Protein AF-A0A536RJL2-F1 (afdb_monomer)

Structure (mmCIF, N/CA/C/O backbone):
data_AF-A0A536RJL2-F1
#
_entry.id   AF-A0A536RJL2-F1
#
loop_
_atom_site.group_PDB
_atom_site.id
_atom_site.type_symbol
_atom_site.label_atom_id
_atom_site.label_alt_id
_atom_site.label_comp_id
_atom_site.label_asym_id
_atom_site.label_entity_id
_atom_site.labe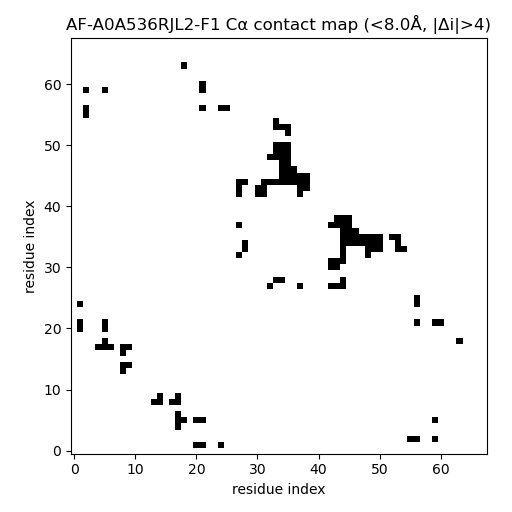l_seq_id
_atom_site.pdbx_PDB_ins_code
_atom_site.Cartn_x
_atom_site.Cartn_y
_atom_site.Cartn_z
_atom_site.occupancy
_atom_site.B_iso_or_equiv
_atom_site.auth_seq_id
_atom_site.auth_comp_id
_atom_site.auth_asym_id
_atom_site.auth_atom_id
_atom_site.pdbx_PDB_model_num
ATOM 1 N N . MET A 1 1 ? 6.111 1.635 -0.914 1.00 89.31 1 MET A N 1
ATOM 2 C CA . MET A 1 1 ? 5.285 2.849 -0.693 1.00 89.31 1 MET A CA 1
ATOM 3 C C . MET A 1 1 ? 3.926 2.547 -0.075 1.00 89.31 1 MET A C 1
ATOM 5 O O . MET A 1 1 ? 3.644 3.107 0.975 1.00 89.31 1 MET A O 1
ATOM 9 N N . ASN A 1 2 ? 3.115 1.657 -0.658 1.00 95.69 2 ASN A N 1
ATOM 10 C CA . ASN A 1 2 ? 1.752 1.365 -0.175 1.00 95.69 2 ASN A CA 1
ATOM 11 C C . ASN A 1 2 ? 1.674 1.006 1.318 1.00 95.69 2 ASN A C 1
ATOM 13 O O . ASN A 1 2 ? 0.742 1.429 1.989 1.00 95.69 2 ASN A O 1
ATOM 17 N N . TRP A 1 3 ? 2.689 0.320 1.853 1.00 97.81 3 TRP A N 1
ATOM 18 C CA . TRP A 1 3 ? 2.780 -0.005 3.278 1.00 97.81 3 TRP A CA 1
ATOM 19 C C . TRP A 1 3 ? 2.754 1.231 4.198 1.00 97.81 3 TRP A C 1
ATOM 21 O O . TRP A 1 3 ? 1.998 1.272 5.163 1.00 97.81 3 TRP A O 1
ATOM 31 N N . TYR A 1 4 ? 3.513 2.283 3.870 1.00 98.19 4 TYR A N 1
ATOM 32 C CA . TYR A 1 4 ? 3.503 3.523 4.657 1.00 98.19 4 TYR A CA 1
ATOM 33 C C . TYR A 1 4 ? 2.156 4.247 4.566 1.00 98.19 4 TYR A C 1
ATOM 35 O O . TYR A 1 4 ? 1.658 4.756 5.569 1.00 98.19 4 TYR A O 1
ATOM 43 N N . LEU A 1 5 ? 1.555 4.277 3.371 1.00 98.00 5 LEU A N 1
ATOM 44 C CA . LEU A 1 5 ? 0.247 4.903 3.161 1.00 98.00 5 LEU A CA 1
ATOM 45 C C . LEU A 1 5 ? -0.846 4.195 3.957 1.00 98.00 5 LEU A C 1
ATOM 47 O O . LEU A 1 5 ? -1.672 4.866 4.566 1.00 98.00 5 LEU A O 1
ATOM 51 N N . TYR A 1 6 ? -0.821 2.864 3.988 1.00 98.31 6 TYR A N 1
ATOM 52 C CA . TYR A 1 6 ? -1.757 2.062 4.764 1.00 98.31 6 TYR A CA 1
ATOM 53 C C . TYR A 1 6 ? -1.773 2.478 6.242 1.00 98.31 6 TYR A C 1
ATOM 55 O O . TYR A 1 6 ? -2.818 2.872 6.764 1.00 98.31 6 TYR A O 1
ATOM 63 N N . TRP A 1 7 ? -0.610 2.470 6.899 1.00 98.31 7 TRP A N 1
ATOM 64 C CA . TRP A 1 7 ? -0.519 2.819 8.318 1.00 98.31 7 TRP A CA 1
ATOM 65 C C . TRP A 1 7 ? -0.854 4.285 8.587 1.00 98.31 7 TRP A C 1
ATOM 67 O O . TRP A 1 7 ? -1.542 4.581 9.563 1.00 98.31 7 TRP A O 1
ATOM 77 N N . GLY A 1 8 ? -0.452 5.197 7.697 1.00 98.44 8 GLY A N 1
ATOM 78 C CA . GLY A 1 8 ? -0.852 6.601 7.782 1.00 98.44 8 GLY A CA 1
ATOM 79 C C . GLY A 1 8 ? -2.372 6.774 7.704 1.00 98.44 8 GLY A C 1
ATOM 80 O O . GLY A 1 8 ? -2.969 7.440 8.545 1.00 98.44 8 GLY A O 1
ATOM 81 N N . LEU A 1 9 ? -3.030 6.128 6.740 1.00 98.38 9 LEU A N 1
ATOM 82 C CA . LEU A 1 9 ? -4.485 6.193 6.585 1.00 98.38 9 LEU A CA 1
ATOM 83 C C . LEU A 1 9 ? -5.216 5.610 7.797 1.00 98.38 9 LEU A C 1
ATOM 85 O O . LEU A 1 9 ? -6.155 6.237 8.290 1.00 98.38 9 LEU A O 1
ATOM 89 N N . ARG A 1 10 ? -4.761 4.465 8.322 1.00 97.56 10 ARG A N 1
ATOM 90 C CA . ARG A 1 10 ? -5.295 3.874 9.560 1.00 97.56 10 ARG A CA 1
ATOM 91 C C . ARG A 1 10 ? -5.165 4.841 10.740 1.00 97.56 10 ARG A C 1
ATOM 93 O O . ARG A 1 10 ? -6.157 5.085 11.423 1.00 97.56 10 ARG A O 1
ATOM 100 N N . ALA A 1 11 ? -3.994 5.452 10.928 1.00 98.12 11 ALA A N 1
ATOM 101 C CA . ALA A 1 11 ? -3.750 6.421 12.000 1.00 98.12 11 ALA A CA 1
ATOM 102 C C . ALA A 1 11 ? -4.642 7.675 11.906 1.00 98.12 11 ALA A C 1
ATOM 104 O O . ALA A 1 11 ? -4.937 8.302 12.921 1.00 98.12 11 ALA A O 1
ATOM 105 N N . HIS A 1 12 ? -5.113 8.019 10.706 1.00 98.25 12 HIS A N 1
ATOM 106 C CA . HIS A 1 12 ? -6.017 9.145 10.463 1.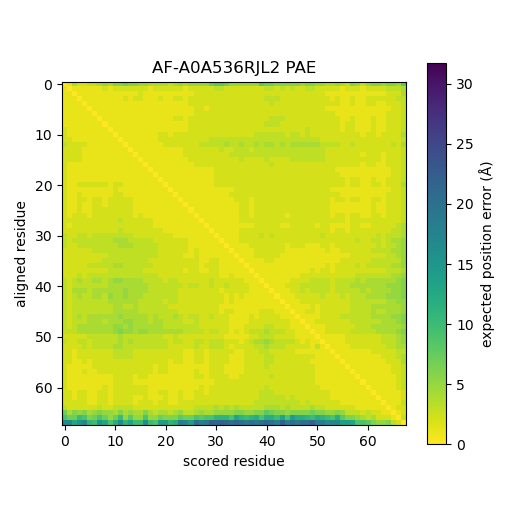00 98.25 12 HIS A CA 1
ATOM 107 C C . HIS A 1 12 ? -7.495 8.740 10.309 1.00 98.25 12 HIS A C 1
ATOM 109 O O . HIS A 1 12 ? -8.298 9.527 9.806 1.00 98.25 12 HIS A O 1
ATOM 115 N N . GLY A 1 13 ? -7.877 7.525 10.720 1.00 97.88 13 GLY A N 1
ATOM 116 C CA . GLY A 1 13 ? -9.271 7.063 10.701 1.00 97.88 13 GLY A CA 1
ATOM 117 C C . GLY A 1 13 ? -9.837 6.793 9.301 1.00 97.88 13 GLY A C 1
ATOM 118 O O . GLY A 1 13 ? -11.047 6.667 9.138 1.00 97.88 13 GLY A O 1
ATOM 119 N N . ARG A 1 14 ? -8.983 6.693 8.277 1.00 98.38 14 ARG A N 1
ATOM 120 C CA . ARG A 1 14 ? -9.354 6.446 6.872 1.00 98.38 14 ARG A CA 1
ATOM 121 C C . ARG A 1 14 ? -9.261 4.958 6.532 1.00 98.38 14 ARG A C 1
ATOM 123 O O . ARG A 1 14 ? -8.543 4.558 5.617 1.00 98.38 14 ARG A O 1
ATOM 130 N N . GLY A 1 15 ? -9.935 4.134 7.335 1.00 97.75 15 GLY A N 1
ATOM 131 C CA . GLY A 1 15 ? -9.834 2.673 7.269 1.00 97.75 15 GLY A CA 1
ATOM 132 C C . GLY A 1 15 ? -10.337 2.075 5.955 1.00 97.75 15 GLY A C 1
ATOM 133 O O . GLY A 1 15 ? -9.746 1.123 5.458 1.00 97.75 15 GLY A O 1
ATOM 134 N N . ASP A 1 16 ? -11.366 2.666 5.357 1.00 98.00 16 ASP A N 1
ATOM 135 C CA . ASP A 1 16 ? -11.911 2.293 4.049 1.00 98.00 16 ASP A CA 1
ATOM 136 C C . ASP A 1 16 ? -10.860 2.426 2.936 1.00 98.00 16 ASP A C 1
ATOM 138 O O . ASP A 1 16 ? -10.581 1.475 2.207 1.00 98.00 16 ASP A O 1
ATOM 142 N N . VAL A 1 17 ? -10.203 3.586 2.860 1.00 98.31 17 VAL A N 1
ATOM 143 C CA . VAL A 1 17 ? -9.154 3.855 1.870 1.00 98.3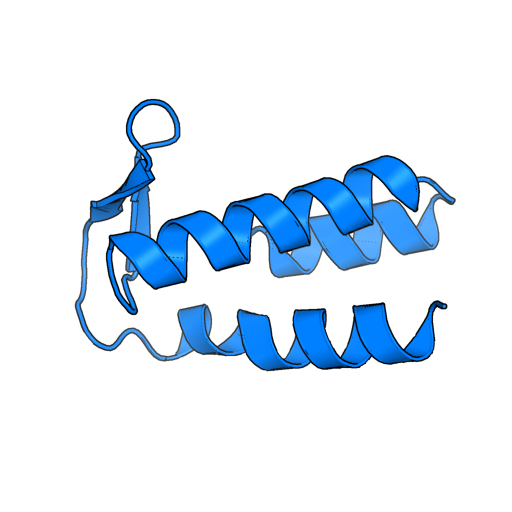1 17 VAL A CA 1
ATOM 144 C C . VAL A 1 17 ? -7.923 2.991 2.142 1.00 98.31 17 VAL A C 1
ATOM 146 O O . VAL A 1 17 ? -7.304 2.494 1.202 1.00 98.31 17 VAL A O 1
ATOM 149 N N . ALA A 1 18 ? -7.574 2.780 3.415 1.00 98.31 18 ALA A N 1
ATOM 150 C CA . ALA A 1 18 ? -6.467 1.908 3.797 1.00 98.31 18 ALA A CA 1
ATOM 151 C C . ALA A 1 18 ? -6.693 0.469 3.302 1.00 98.31 18 ALA A C 1
ATOM 153 O O . ALA A 1 18 ? -5.825 -0.079 2.623 1.00 98.31 18 ALA A O 1
ATOM 154 N N . SER A 1 19 ? -7.875 -0.093 3.572 1.00 98.25 19 SER A N 1
ATOM 155 C CA . SER A 1 19 ? -8.256 -1.453 3.156 1.00 98.25 19 SER A CA 1
ATOM 156 C C . SER A 1 19 ? -8.235 -1.575 1.628 1.00 98.25 19 SER A C 1
ATOM 158 O O . SER A 1 19 ? -7.633 -2.497 1.078 1.00 98.25 19 SER A O 1
ATOM 160 N N . HIS A 1 20 ? -8.764 -0.565 0.924 1.00 97.88 20 HIS A N 1
ATOM 161 C CA . HIS A 1 20 ? -8.740 -0.526 -0.537 1.00 97.88 20 HIS A CA 1
ATOM 162 C C . HIS A 1 20 ? -7.314 -0.598 -1.105 1.00 97.88 20 HIS A C 1
ATOM 164 O O . HIS A 1 20 ? -7.055 -1.332 -2.057 1.00 97.88 20 HIS A O 1
ATOM 170 N N . ILE A 1 21 ? -6.349 0.116 -0.516 1.00 96.88 21 ILE A N 1
ATOM 171 C CA . ILE A 1 21 ? -4.948 0.048 -0.960 1.00 96.88 21 ILE A CA 1
ATOM 172 C C . ILE A 1 21 ? -4.382 -1.369 -0.807 1.00 96.88 21 ILE A C 1
ATOM 174 O O . ILE A 1 21 ? -3.646 -1.820 -1.691 1.00 96.88 21 ILE A O 1
ATOM 178 N N . VAL A 1 22 ? -4.716 -2.078 0.274 1.00 97.75 22 VAL A N 1
ATOM 179 C CA . VAL A 1 22 ? -4.259 -3.459 0.496 1.00 97.75 22 VAL A CA 1
ATOM 180 C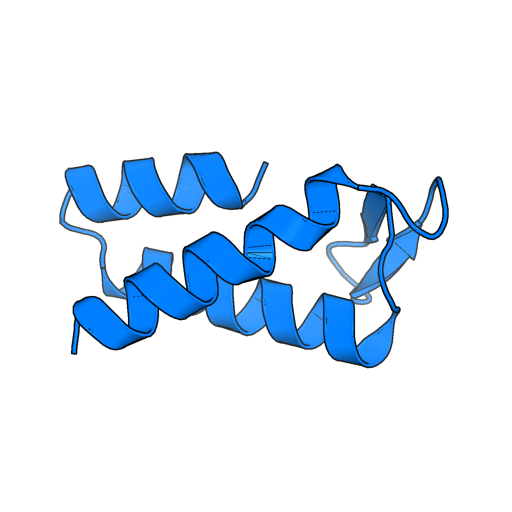 C . VAL A 1 22 ? -4.853 -4.395 -0.552 1.00 97.75 22 VAL A C 1
ATOM 182 O O . VAL A 1 22 ? -4.097 -5.100 -1.221 1.00 97.75 22 VAL A O 1
ATOM 185 N N . GLU A 1 23 ? -6.165 -4.337 -0.783 1.00 97.44 23 GLU A N 1
ATOM 186 C CA . GLU A 1 23 ? -6.852 -5.139 -1.806 1.00 97.44 23 GLU A CA 1
ATOM 187 C C . GLU A 1 23 ? -6.232 -4.950 -3.195 1.00 97.44 23 GLU A C 1
ATOM 189 O O . GLU A 1 23 ? -5.905 -5.919 -3.885 1.00 97.44 23 GLU A O 1
ATOM 194 N N . ARG A 1 24 ? -6.009 -3.693 -3.604 1.00 96.56 24 ARG A N 1
ATOM 195 C CA . ARG A 1 24 ? -5.388 -3.383 -4.900 1.00 96.56 24 ARG A CA 1
ATOM 196 C C . ARG A 1 24 ? -3.938 -3.856 -4.966 1.00 96.56 24 ARG A C 1
ATOM 198 O O . ARG A 1 24 ? -3.512 -4.336 -6.013 1.00 96.56 24 ARG A O 1
ATOM 205 N N . THR A 1 25 ? -3.191 -3.755 -3.868 1.00 96.62 25 THR A N 1
ATOM 206 C CA . THR A 1 25 ? -1.806 -4.247 -3.790 1.00 96.62 25 THR A CA 1
ATOM 207 C C . THR A 1 25 ? -1.748 -5.763 -3.964 1.00 96.62 25 THR A C 1
ATOM 209 O O . THR A 1 25 ? -0.948 -6.246 -4.762 1.00 96.62 25 THR A O 1
ATOM 212 N N . ILE A 1 26 ? -2.626 -6.508 -3.285 1.00 97.31 26 ILE A N 1
ATOM 213 C CA . ILE A 1 26 ? -2.720 -7.968 -3.411 1.00 97.31 26 ILE A CA 1
ATOM 214 C C . ILE A 1 26 ? -3.069 -8.357 -4.848 1.00 97.31 26 ILE A C 1
ATOM 216 O O . ILE A 1 26 ? -2.395 -9.207 -5.416 1.00 97.31 26 ILE A O 1
ATOM 220 N N . ALA A 1 27 ? -4.051 -7.695 -5.466 1.00 96.62 27 ALA A N 1
ATOM 221 C CA . ALA A 1 27 ? -4.453 -7.990 -6.841 1.00 96.62 27 ALA A CA 1
ATOM 222 C C . ALA A 1 27 ? -3.323 -7.767 -7.865 1.00 96.62 27 ALA A C 1
ATOM 224 O O . ALA A 1 27 ? -3.180 -8.542 -8.809 1.00 96.62 27 ALA A O 1
ATOM 225 N N . MET A 1 28 ? -2.502 -6.724 -7.690 1.00 96.38 28 MET A N 1
ATOM 226 C CA . MET A 1 28 ? -1.337 -6.493 -8.557 1.00 96.38 28 MET A CA 1
ATOM 227 C C . MET A 1 28 ? -0.268 -7.575 -8.375 1.00 96.38 28 MET A C 1
ATOM 229 O O . MET A 1 28 ? 0.289 -8.048 -9.362 1.00 96.38 28 MET A O 1
ATOM 233 N N . ILE A 1 29 ? -0.009 -7.991 -7.134 1.00 96.88 29 ILE A N 1
ATOM 234 C CA . ILE A 1 29 ? 0.964 -9.046 -6.826 1.00 96.88 29 ILE A 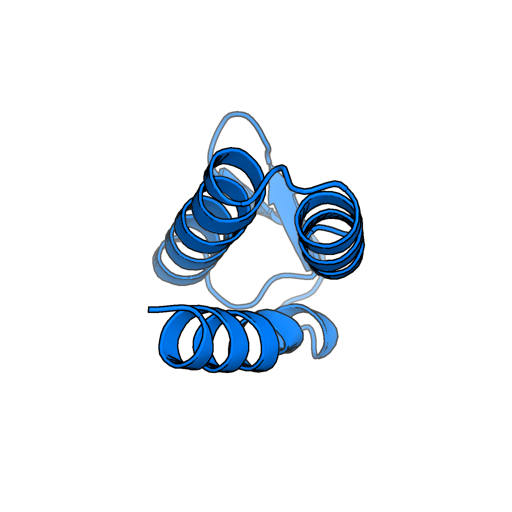CA 1
ATOM 235 C C . ILE A 1 29 ? 0.494 -10.405 -7.356 1.00 96.88 29 ILE A C 1
ATOM 237 O O . ILE A 1 29 ? 1.288 -11.130 -7.948 1.00 96.88 29 ILE A O 1
ATOM 241 N N . ASP A 1 30 ? -0.786 -10.736 -7.186 1.00 96.69 30 ASP A N 1
ATOM 242 C CA . ASP A 1 30 ? -1.383 -11.981 -7.682 1.00 96.69 30 ASP A CA 1
ATOM 243 C C . ASP A 1 30 ? -1.264 -12.089 -9.210 1.00 96.69 30 ASP A C 1
ATOM 245 O O . ASP A 1 30 ? -0.867 -13.121 -9.747 1.00 96.69 30 ASP A O 1
ATOM 249 N N . ARG A 1 31 ? -1.508 -10.979 -9.917 1.00 96.00 31 ARG A N 1
ATOM 250 C CA . ARG A 1 31 ? -1.407 -10.928 -11.379 1.00 96.00 31 ARG A CA 1
ATOM 251 C C . ARG A 1 31 ? 0.034 -10.918 -11.895 1.00 96.00 31 ARG A C 1
ATOM 253 O O . ARG A 1 31 ? 0.327 -11.580 -12.888 1.00 96.00 31 ARG A O 1
ATOM 260 N N . SER A 1 32 ? 0.904 -10.112 -11.290 1.00 96.88 32 SER A N 1
ATOM 261 C CA . SER A 1 32 ? 2.202 -9.733 -11.873 1.00 96.88 32 SER A CA 1
ATOM 262 C C . SER A 1 32 ? 3.411 -10.309 -11.126 1.00 96.88 32 SER A C 1
ATOM 264 O O . SER A 1 32 ? 4.557 -10.058 -11.516 1.00 96.88 32 SER A O 1
ATOM 266 N N . GLY A 1 33 ? 3.171 -11.098 -10.077 1.00 96.69 33 GLY A N 1
ATOM 267 C CA . GLY A 1 33 ? 4.188 -11.683 -9.209 1.00 96.69 33 GLY A CA 1
ATOM 268 C C . GLY A 1 33 ? 4.850 -10.663 -8.279 1.00 96.69 33 GLY A C 1
ATOM 269 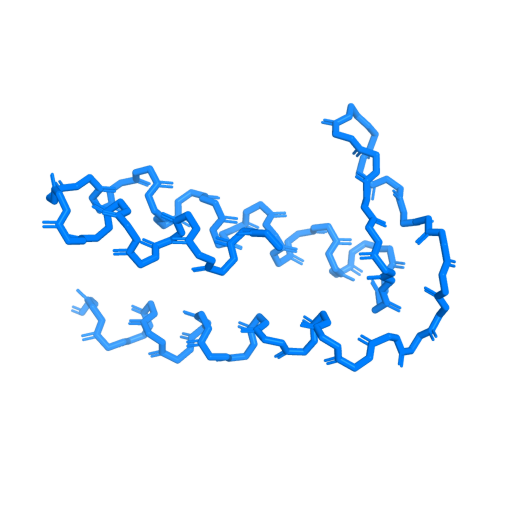O O . GLY A 1 33 ? 4.470 -9.498 -8.225 1.00 96.69 33 GLY A O 1
ATOM 270 N N . ILE A 1 34 ? 5.880 -11.101 -7.549 1.00 97.06 34 ILE A N 1
ATOM 271 C CA . ILE A 1 34 ? 6.659 -10.248 -6.639 1.00 97.06 34 ILE A CA 1
ATOM 272 C C . ILE A 1 34 ? 7.619 -9.362 -7.443 1.00 97.06 34 ILE A C 1
ATOM 274 O O . ILE A 1 34 ? 8.666 -9.825 -7.904 1.00 97.06 34 ILE A O 1
ATOM 278 N N . ARG A 1 35 ? 7.271 -8.082 -7.599 1.00 97.69 35 ARG A N 1
ATOM 279 C CA . ARG A 1 35 ? 8.019 -7.091 -8.396 1.00 97.69 35 ARG A CA 1
ATOM 280 C C . ARG A 1 35 ? 8.328 -5.826 -7.609 1.00 97.69 35 ARG A C 1
ATOM 282 O O . ARG A 1 35 ? 7.667 -5.562 -6.610 1.00 97.69 35 ARG A O 1
ATOM 289 N N . GLU A 1 36 ? 9.331 -5.066 -8.035 1.00 97.88 36 GLU A N 1
ATOM 290 C CA . GLU A 1 36 ? 9.811 -3.863 -7.335 1.00 97.88 36 GLU A CA 1
ATOM 291 C C . GLU A 1 36 ? 8.772 -2.733 -7.293 1.00 97.88 36 GLU A C 1
ATOM 293 O O . GLU A 1 36 ? 8.570 -2.100 -6.255 1.00 97.88 36 GLU A O 1
ATOM 298 N N . PHE A 1 37 ? 8.071 -2.511 -8.403 1.00 96.62 37 PHE A N 1
ATOM 299 C CA . PHE A 1 37 ? 6.929 -1.603 -8.495 1.00 96.62 37 PHE A CA 1
ATOM 300 C C . PHE A 1 37 ? 5.958 -2.077 -9.583 1.00 96.62 37 PHE A C 1
ATOM 302 O O . PHE A 1 37 ? 6.234 -3.043 -10.291 1.00 96.62 37 PHE A O 1
ATOM 309 N N . TYR A 1 38 ? 4.802 -1.423 -9.688 1.00 97.06 38 TYR A N 1
ATOM 310 C CA . TYR A 1 38 ? 3.741 -1.792 -10.626 1.00 97.06 38 TYR A CA 1
ATOM 311 C C . TYR A 1 38 ? 3.257 -0.553 -11.371 1.00 97.06 38 TYR A C 1
ATOM 313 O O . TYR A 1 38 ? 3.173 0.529 -10.781 1.00 97.06 38 TYR A O 1
ATOM 321 N N . ASP A 1 39 ? 2.921 -0.710 -12.647 1.00 96.25 39 ASP A N 1
ATOM 322 C CA . ASP A 1 39 ? 2.294 0.348 -13.429 1.00 96.25 39 ASP A CA 1
ATOM 323 C C . ASP A 1 39 ? 0.907 0.680 -12.835 1.00 96.25 39 ASP A C 1
ATOM 325 O O . ASP A 1 39 ? 0.075 -0.214 -12.659 1.00 96.25 39 ASP A O 1
ATOM 329 N N . PRO A 1 40 ? 0.610 1.953 -12.521 1.00 91.69 40 PRO A N 1
ATOM 330 C CA . PRO A 1 40 ? -0.634 2.325 -11.849 1.00 91.69 40 PRO A CA 1
ATOM 331 C C . PRO A 1 40 ? -1.878 2.252 -12.749 1.00 91.69 40 PRO A C 1
ATOM 333 O O . PRO A 1 40 ? -2.999 2.314 -12.243 1.00 91.69 40 PRO A O 1
ATOM 336 N N . ARG A 1 41 ? -1.711 2.171 -14.073 1.00 93.88 41 ARG A N 1
ATOM 337 C CA . ARG A 1 41 ? -2.797 2.075 -15.057 1.00 93.88 41 ARG A CA 1
ATOM 338 C C . ARG A 1 41 ? -3.073 0.632 -15.448 1.00 93.88 41 ARG A C 1
ATOM 340 O O . ARG A 1 41 ? -4.239 0.265 -15.571 1.00 93.88 41 ARG A O 1
ATOM 347 N N . THR A 1 42 ? -2.031 -0.171 -15.661 1.00 93.81 42 THR A N 1
ATOM 348 C CA . THR A 1 42 ? -2.180 -1.553 -16.140 1.00 93.81 42 THR A CA 1
ATOM 349 C C . THR A 1 42 ? -2.056 -2.590 -15.033 1.00 93.81 42 THR A C 1
ATOM 351 O O . THR A 1 42 ? -2.640 -3.664 -15.164 1.00 93.81 42 THR A O 1
ATOM 354 N N . GLY A 1 43 ? -1.356 -2.285 -13.938 1.00 93.12 43 GLY A N 1
ATOM 355 C CA . GLY A 1 43 ? -1.014 -3.240 -12.882 1.00 93.12 43 GLY A CA 1
ATOM 356 C C . GLY A 1 43 ? 0.119 -4.198 -13.259 1.00 93.12 43 GLY A C 1
ATOM 357 O O . GLY A 1 43 ? 0.361 -5.164 -12.531 1.00 93.12 43 GLY A O 1
ATOM 358 N N . ASP A 1 44 ? 0.796 -3.967 -14.385 1.00 97.06 44 ASP A N 1
ATOM 359 C CA . ASP A 1 44 ? 1.940 -4.780 -14.787 1.00 97.06 44 ASP A CA 1
ATOM 360 C C . ASP A 1 44 ? 3.114 -4.523 -13.845 1.00 97.06 44 ASP A C 1
ATOM 362 O O . ASP A 1 44 ? 3.360 -3.398 -13.411 1.00 97.06 44 ASP A O 1
ATOM 366 N N . GLY A 1 45 ? 3.811 -5.590 -13.476 1.00 96.69 45 GLY A N 1
ATOM 367 C CA . GLY A 1 45 ? 4.947 -5.495 -12.578 1.00 96.69 45 GLY A CA 1
ATOM 368 C C . GLY A 1 45 ? 6.221 -5.108 -13.323 1.00 96.69 45 GLY A C 1
ATOM 369 O O . GLY A 1 45 ? 6.543 -5.673 -14.370 1.00 96.69 45 GLY A O 1
ATOM 370 N N . GLU A 1 46 ? 6.989 -4.204 -12.733 1.00 96.75 46 GLU A N 1
ATOM 371 C CA . GLU A 1 46 ? 8.177 -3.584 -13.312 1.00 96.75 46 GLU A CA 1
ATOM 372 C C . GLU A 1 46 ? 9.374 -3.655 -12.349 1.00 96.75 46 GLU A C 1
ATOM 374 O O . GLU A 1 46 ? 9.248 -4.023 -11.177 1.00 96.75 46 GLU A O 1
ATOM 379 N N . GLY A 1 47 ? 10.569 -3.370 -12.870 1.00 96.62 47 GLY A N 1
ATOM 380 C CA . GLY A 1 47 ? 11.814 -3.423 -12.097 1.00 96.62 47 GLY A CA 1
ATOM 381 C C . GLY A 1 47 ? 12.224 -4.844 -11.695 1.00 96.62 47 GLY A C 1
ATOM 382 O O . GLY A 1 47 ? 11.938 -5.813 -12.414 1.00 96.62 47 GLY A O 1
ATOM 383 N N . ALA A 1 48 ? 12.913 -4.978 -10.560 1.00 97.06 48 ALA A N 1
ATOM 384 C CA . ALA A 1 48 ? 13.434 -6.258 -10.085 1.00 97.06 48 ALA A CA 1
ATOM 385 C C . ALA A 1 48 ? 12.338 -7.328 -9.892 1.00 97.06 48 ALA A C 1
ATOM 387 O O . ALA A 1 48 ? 11.174 -7.033 -9.601 1.00 97.06 48 ALA A O 1
ATOM 388 N N . ARG A 1 49 ? 12.727 -8.595 -10.068 1.00 96.56 49 ARG A N 1
ATOM 389 C CA . ARG A 1 49 ? 11.930 -9.777 -9.700 1.00 96.56 49 ARG A CA 1
ATOM 390 C C . ARG A 1 49 ? 12.339 -10.255 -8.312 1.00 96.56 49 ARG A C 1
ATOM 392 O O . ARG A 1 49 ? 13.454 -9.966 -7.883 1.00 96.56 49 ARG A O 1
ATOM 399 N N . ASP A 1 50 ? 11.436 -10.958 -7.634 1.00 95.50 50 ASP A N 1
ATOM 400 C CA . ASP A 1 50 ? 11.659 -11.513 -6.291 1.00 95.50 50 ASP A CA 1
ATOM 401 C C . ASP A 1 50 ? 12.134 -10.444 -5.290 1.00 95.50 50 ASP A C 1
ATOM 403 O O . ASP A 1 50 ? 12.956 -10.674 -4.403 1.00 95.50 50 ASP A O 1
ATOM 407 N N . PHE A 1 51 ? 11.616 -9.224 -5.461 1.00 96.75 51 PHE A N 1
ATOM 408 C CA . PHE A 1 51 ? 12.025 -8.065 -4.685 1.00 96.75 51 PHE A CA 1
ATOM 409 C C . PHE A 1 51 ? 11.484 -8.147 -3.255 1.00 96.75 51 PHE A C 1
ATOM 411 O O . PHE A 1 51 ? 10.281 -8.022 -3.017 1.00 96.75 51 PHE A O 1
ATOM 418 N N . GLY A 1 52 ? 12.385 -8.330 -2.286 1.00 95.94 52 GLY A N 1
ATOM 419 C CA . GLY A 1 52 ? 12.027 -8.649 -0.902 1.00 95.94 52 GLY A CA 1
ATOM 420 C C . GLY A 1 52 ? 11.060 -7.663 -0.242 1.00 95.94 52 GLY A C 1
ATOM 421 O O . GLY A 1 52 ? 10.181 -8.081 0.503 1.00 95.94 52 GLY A O 1
ATOM 422 N N . TRP A 1 53 ? 11.134 -6.366 -0.546 1.00 96.62 53 TRP A N 1
ATOM 423 C CA . TRP A 1 53 ? 10.230 -5.375 0.058 1.00 96.62 53 TRP A CA 1
ATOM 424 C C . TRP A 1 53 ? 8.765 -5.560 -0.338 1.00 96.62 53 TRP A C 1
ATOM 426 O O . TRP A 1 53 ? 7.873 -5.187 0.419 1.00 96.62 53 TRP A O 1
ATOM 436 N N . THR A 1 54 ? 8.489 -6.173 -1.485 1.00 96.94 54 THR A N 1
ATOM 437 C CA . THR A 1 54 ? 7.116 -6.457 -1.917 1.00 96.94 54 THR A CA 1
ATOM 438 C C . THR A 1 54 ? 6.441 -7.484 -1.008 1.00 96.94 54 THR A C 1
ATOM 440 O O . THR A 1 54 ? 5.219 -7.483 -0.873 1.00 96.94 54 THR A O 1
ATOM 443 N N . THR A 1 55 ? 7.223 -8.282 -0.270 1.00 96.69 55 THR A N 1
ATOM 444 C CA . THR A 1 55 ? 6.702 -9.210 0.747 1.00 96.69 55 THR A CA 1
ATOM 445 C C . THR A 1 55 ? 6.096 -8.510 1.969 1.00 96.69 55 THR A C 1
ATOM 447 O O . THR A 1 55 ? 5.356 -9.149 2.713 1.00 96.69 55 THR A O 1
ATOM 450 N N . LEU A 1 56 ? 6.283 -7.189 2.135 1.00 98.00 56 LEU A N 1
ATOM 451 C CA . LEU A 1 56 ? 5.572 -6.390 3.146 1.00 98.00 56 LEU A CA 1
ATOM 452 C C . LEU A 1 56 ? 4.043 -6.461 2.998 1.00 98.00 56 LEU A C 1
ATOM 454 O O . LEU A 1 56 ? 3.327 -6.144 3.943 1.00 98.00 56 LEU A O 1
ATOM 458 N N . VAL A 1 57 ? 3.524 -6.921 1.853 1.00 97.62 57 VAL A N 1
ATOM 459 C CA . VAL A 1 57 ? 2.098 -7.249 1.702 1.00 97.62 57 VAL A CA 1
ATOM 460 C C . VAL A 1 57 ? 1.610 -8.262 2.748 1.00 97.62 57 VAL A C 1
ATOM 462 O O . VAL A 1 57 ? 0.451 -8.205 3.143 1.00 97.62 57 VAL A O 1
ATOM 465 N N . LEU A 1 58 ? 2.475 -9.155 3.244 1.00 97.88 58 LEU A N 1
ATOM 466 C CA . LEU A 1 58 ? 2.115 -10.130 4.278 1.00 97.88 58 LEU A CA 1
ATOM 467 C C . LEU A 1 58 ? 1.779 -9.455 5.612 1.00 97.88 58 LEU A C 1
ATOM 469 O O . LEU A 1 58 ? 0.821 -9.860 6.268 1.00 97.88 58 LEU A O 1
ATOM 473 N N . ASP A 1 59 ? 2.520 -8.407 5.977 1.00 98.25 59 ASP A N 1
ATOM 474 C CA . ASP A 1 59 ? 2.221 -7.590 7.157 1.00 98.25 59 ASP A CA 1
ATOM 475 C C . ASP A 1 59 ? 0.873 -6.873 6.997 1.00 98.25 59 ASP A C 1
ATOM 477 O O . ASP A 1 59 ? 0.038 -6.904 7.897 1.00 98.25 59 ASP A O 1
ATOM 481 N N . LEU A 1 60 ? 0.598 -6.333 5.803 1.00 98.06 60 LEU A N 1
ATOM 482 C CA . LEU A 1 60 ? -0.692 -5.706 5.497 1.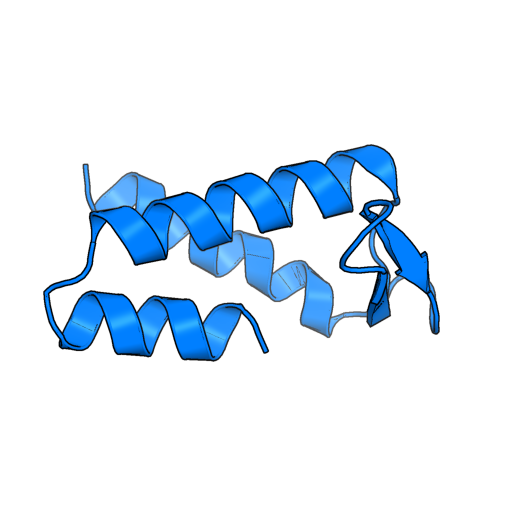00 98.06 60 LEU A CA 1
ATOM 483 C C . LEU A 1 60 ? -1.857 -6.702 5.594 1.00 98.06 60 LEU A C 1
ATOM 485 O O . LEU A 1 60 ? -2.877 -6.388 6.198 1.00 98.06 60 LEU A O 1
ATOM 489 N N . ILE A 1 61 ? -1.701 -7.918 5.061 1.00 97.81 61 ILE A N 1
ATOM 490 C CA . ILE A 1 61 ? -2.709 -8.988 5.164 1.00 97.81 61 ILE A CA 1
ATOM 491 C C . ILE A 1 61 ? -2.966 -9.359 6.630 1.00 97.81 61 ILE A C 1
ATOM 493 O O . ILE A 1 61 ? -4.116 -9.561 7.024 1.00 97.81 61 ILE A O 1
ATOM 497 N N . ALA A 1 62 ? -1.914 -9.467 7.445 1.00 98.25 62 ALA A N 1
ATOM 498 C CA . ALA A 1 62 ? -2.054 -9.747 8.871 1.00 98.25 62 ALA A CA 1
ATOM 499 C C . ALA A 1 62 ? -2.775 -8.605 9.609 1.00 98.25 62 ALA A C 1
ATOM 501 O O . ALA A 1 62 ? -3.643 -8.867 10.447 1.00 98.25 62 ALA A O 1
ATOM 502 N N . ALA A 1 63 ? -2.465 -7.353 9.263 1.00 97.62 63 ALA A N 1
ATOM 503 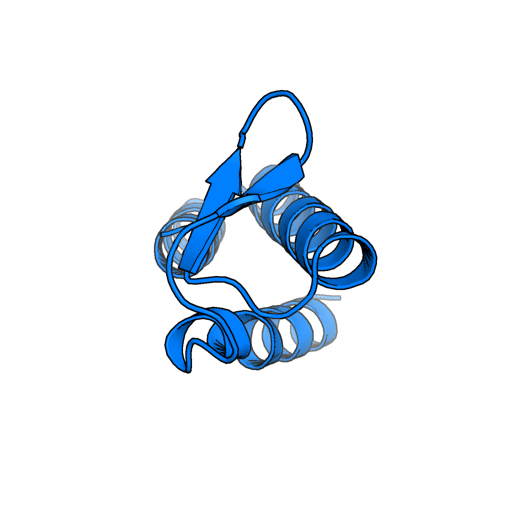C CA . ALA A 1 63 ? -3.116 -6.178 9.825 1.00 97.62 63 ALA A CA 1
ATOM 504 C C . ALA A 1 63 ? -4.611 -6.119 9.467 1.00 97.62 63 ALA A C 1
ATOM 506 O O . ALA A 1 63 ? -5.429 -5.921 10.362 1.00 97.62 63 ALA A O 1
ATOM 507 N N . GLU A 1 64 ? -4.984 -6.366 8.205 1.00 97.56 64 GLU A N 1
ATOM 508 C CA . GLU A 1 64 ? -6.391 -6.409 7.768 1.00 97.56 64 GLU A CA 1
ATOM 509 C C . GLU A 1 64 ? -7.193 -7.475 8.519 1.00 97.56 64 GLU A C 1
ATOM 511 O O . GLU A 1 64 ? -8.294 -7.211 8.992 1.00 97.56 64 GLU A O 1
ATOM 516 N N . ARG A 1 65 ? -6.616 -8.671 8.697 1.00 95.81 65 ARG A N 1
ATOM 517 C CA . ARG A 1 65 ? -7.249 -9.768 9.450 1.00 95.81 65 ARG A CA 1
ATOM 518 C C . ARG A 1 65 ? -7.472 -9.454 10.926 1.00 95.81 65 ARG A C 1
ATOM 520 O O . ARG A 1 65 ? -8.296 -10.108 11.548 1.00 95.81 65 ARG A O 1
ATOM 527 N N . SER A 1 66 ? -6.710 -8.516 11.479 1.00 92.12 66 SER A N 1
ATOM 528 C CA . SER A 1 66 ? -6.810 -8.109 12.884 1.00 92.12 66 SER A CA 1
ATOM 529 C C . SER A 1 66 ? -7.720 -6.891 13.080 1.00 92.12 66 SER A C 1
ATOM 531 O O . SER A 1 66 ? -8.047 -6.554 14.214 1.00 92.12 66 SER A O 1
ATOM 533 N N . ALA A 1 67 ? -8.072 -6.195 11.994 1.00 80.88 67 ALA A N 1
ATOM 534 C CA . ALA A 1 67 ? -8.885 -4.983 12.015 1.00 80.88 67 ALA A CA 1
ATOM 535 C C . ALA A 1 67 ? -10.392 -5.247 11.831 1.00 80.88 67 ALA A C 1
ATOM 537 O O . ALA A 1 67 ? -11.184 -4.334 12.074 1.00 80.88 67 ALA A O 1
ATOM 538 N N . GLY A 1 68 ? -10.771 -6.449 11.381 1.00 62.56 68 GLY A N 1
ATOM 539 C CA . GLY A 1 68 ? -12.155 -6.938 11.311 1.00 62.56 68 GLY A CA 1
ATOM 540 C C . GLY A 1 68 ? -12.497 -7.834 12.490 1.00 62.56 68 GLY A C 1
ATOM 541 O O . GLY A 1 68 ? -13.681 -7.814 12.891 1.00 62.56 68 GLY A O 1
#

Radius of gyration: 11.89 Å; Cα contacts (8 Å, |Δi|>4): 73; chains: 1; bounding box: 26×21×29 Å

pLDDT: mean 96.12, std 4.83, range [62.56, 98.44]

Foldseek 3Di:
DLLVVLVVCVVVVNNVVSVVSLVLLVVLCVVANQAPDADPPPSHGDDDHPDPVSCCSVVSVVVVVVVD

Nearest PDB structures (foldseek):
  4wvc-assembly2_B  TM=8.885E-01  e=4.996E-03  Thermus thermophilus HB8
  4wvb-assembly2_B  TM=8.916E-01  e=5.329E-03  Thermus thermophilus HB8
  4wvb-assembly1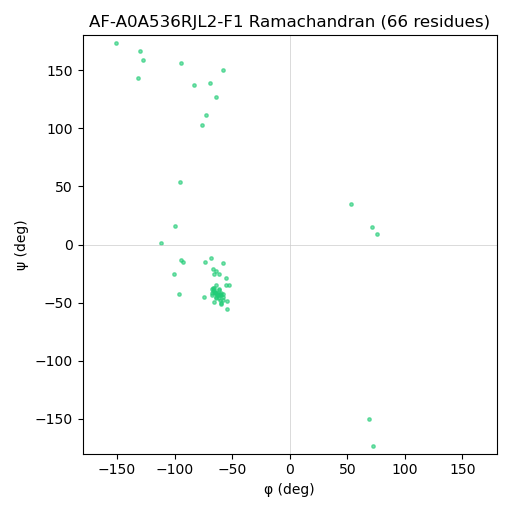_A  TM=8.884E-01  e=8.922E-03  Thermus thermophilus HB8
  4wva-assembly2_B  TM=8.863E-01  e=8.922E-03  Thermus thermophilus HB8
  4wva-assembly1_A  TM=8.912E-01  e=1.015E-02  Thermus thermophilus HB8

Mean predicted aligned error: 2.3 Å

Sequence (68 aa):
MNWYLYWGLRAHGRGDVASHIVERTIAMIDRSGIREFYDPRTGDGEGARDFGWTTLVLDLIAAERSAG

Solvent-accessible surface area (backbone atoms only — not comparable to full-atom values): 3897 Å² total; per-residue (Å²): 112,69,71,61,53,30,56,52,27,47,77,68,72,36,50,69,63,22,49,50,53,50,55,53,51,51,54,31,36,74,74,41,42,54,24,63,44,60,43,92,86,80,38,48,50,37,84,50,69,75,28,71,75,53,58,54,55,58,58,52,55,54,50,55,69,71,74,112

Secondary structure (DSSP, 8-state):
-HHHHHHHHHHTT-HHHHHHHHHHHHHHHHHH-SEEEE-TTT--EEEEES-GGGGGHHHHHHHHHHH-